Protein AF-A0AA37VFP0-F1 (afdb_monomer_lite)

Structure (mmCIF, N/CA/C/O backbone):
data_AF-A0AA37VFP0-F1
#
_entry.id   AF-A0AA37VFP0-F1
#
loop_
_atom_site.group_PDB
_atom_site.id
_atom_site.type_symbol
_atom_site.label_atom_id
_atom_site.label_alt_id
_atom_site.label_comp_id
_atom_site.label_asym_id
_atom_site.label_entity_id
_atom_site.label_seq_id
_atom_site.pdbx_PDB_ins_code
_atom_site.Cartn_x
_atom_site.Cartn_y
_atom_site.Cartn_z
_atom_site.occupancy
_atom_site.B_iso_or_equiv
_atom_site.auth_seq_id
_atom_site.auth_comp_id
_atom_site.auth_asym_id
_atom_site.auth_atom_id
_atom_site.pdbx_PDB_model_num
ATOM 1 N N . MET A 1 1 ? -9.745 -0.193 -21.535 1.00 48.69 1 MET A N 1
ATOM 2 C CA . MET A 1 1 ? -9.669 0.159 -20.105 1.00 48.69 1 MET A CA 1
ATOM 3 C C . MET A 1 1 ? -9.419 1.648 -20.052 1.00 48.69 1 MET A C 1
ATOM 5 O O . MET A 1 1 ? -8.541 2.086 -20.784 1.00 48.69 1 MET A O 1
ATOM 9 N N . ALA A 1 2 ? -10.257 2.402 -19.340 1.00 57.19 2 ALA A N 1
ATOM 10 C CA . ALA A 1 2 ? -10.095 3.849 -19.204 1.00 57.19 2 ALA A CA 1
ATOM 11 C C . ALA A 1 2 ? -8.729 4.165 -18.578 1.00 57.19 2 ALA A C 1
ATOM 13 O O . ALA A 1 2 ? -8.226 3.367 -17.781 1.00 57.19 2 ALA A O 1
ATOM 14 N N . ASP A 1 3 ? -8.121 5.282 -18.972 1.00 53.62 3 ASP A N 1
ATOM 15 C CA . ASP A 1 3 ? -6.922 5.782 -18.304 1.00 53.62 3 ASP A CA 1
ATOM 16 C C . ASP A 1 3 ? -7.305 6.110 -16.845 1.00 53.62 3 ASP A C 1
ATOM 18 O O . ASP A 1 3 ? -8.312 6.794 -16.641 1.00 53.62 3 ASP A O 1
ATOM 22 N N . PRO A 1 4 ? -6.577 5.629 -15.816 1.00 60.34 4 PRO A N 1
ATOM 23 C CA . PRO A 1 4 ? -6.866 5.981 -14.423 1.00 60.34 4 PRO A CA 1
ATOM 24 C C . PRO A 1 4 ? -6.890 7.502 -14.173 1.00 60.34 4 PRO A C 1
ATOM 26 O O . PRO A 1 4 ? -7.488 7.945 -13.198 1.00 60.34 4 PRO A O 1
ATOM 29 N N . ALA A 1 5 ? -6.308 8.314 -15.065 1.00 62.50 5 ALA A N 1
ATOM 30 C CA . ALA A 1 5 ? -6.390 9.772 -15.014 1.00 62.50 5 ALA A CA 1
ATOM 31 C C . ALA A 1 5 ? -7.749 10.373 -15.453 1.00 62.50 5 ALA A C 1
ATOM 33 O O . ALA A 1 5 ? -7.976 11.559 -15.220 1.00 62.50 5 ALA A O 1
ATOM 34 N N . GLU A 1 6 ? -8.651 9.602 -16.075 1.00 74.00 6 GLU A N 1
ATOM 35 C CA . GLU A 1 6 ? -9.959 10.079 -16.572 1.00 74.00 6 GLU A CA 1
ATOM 36 C C . GLU A 1 6 ? -11.130 9.842 -15.598 1.00 74.00 6 GLU A C 1
ATOM 38 O O . GLU A 1 6 ? -12.264 10.232 -15.884 1.00 74.00 6 GLU A O 1
ATOM 43 N N . GLN A 1 7 ? -10.892 9.214 -14.443 1.00 71.69 7 GLN A N 1
ATOM 44 C CA . GLN A 1 7 ? -11.938 8.959 -13.448 1.00 71.69 7 GLN A CA 1
ATOM 45 C C . GLN A 1 7 ? -12.337 10.237 -12.704 1.00 71.69 7 GLN A C 1
ATOM 47 O O . GLN A 1 7 ? -11.482 11.045 -12.327 1.00 71.69 7 GLN A O 1
ATOM 52 N N . SER A 1 8 ? -13.634 10.415 -12.430 1.00 84.12 8 SER A N 1
ATOM 53 C CA . SER A 1 8 ? -14.077 11.545 -11.614 1.00 84.12 8 SER A CA 1
ATOM 54 C C . SER A 1 8 ? -13.510 11.424 -10.186 1.00 84.12 8 SER A C 1
ATOM 56 O O . SER A 1 8 ? -13.319 10.308 -9.697 1.00 84.12 8 SER A O 1
ATOM 58 N N . PRO A 1 9 ? -13.249 12.538 -9.474 1.00 82.06 9 PRO A N 1
ATOM 59 C CA . PRO A 1 9 ? -12.716 12.482 -8.108 1.00 82.06 9 PRO A CA 1
ATOM 60 C C . PRO A 1 9 ? -13.592 11.682 -7.133 1.00 82.06 9 PRO A C 1
ATOM 62 O O . PRO A 1 9 ? -13.091 11.128 -6.159 1.00 82.06 9 PRO A O 1
ATOM 65 N N . VAL A 1 10 ? -14.902 11.627 -7.393 1.00 84.88 10 VAL A N 1
ATOM 66 C CA . VAL A 1 10 ? -15.870 10.880 -6.581 1.00 84.88 10 VAL A CA 1
ATOM 67 C C . VAL A 1 10 ? -15.714 9.377 -6.799 1.00 84.88 10 VAL A C 1
ATOM 69 O O . VAL A 1 10 ? -15.695 8.627 -5.826 1.00 84.88 10 VAL A O 1
ATOM 72 N N . ASP A 1 11 ? -15.540 8.945 -8.049 1.00 84.38 11 ASP A N 1
ATOM 73 C CA . ASP A 1 11 ? -15.334 7.529 -8.375 1.00 84.38 11 ASP A CA 1
ATOM 74 C C . ASP A 1 11 ? -13.999 7.030 -7.805 1.00 84.38 11 ASP A C 1
ATOM 76 O O . ASP A 1 11 ? -13.949 5.972 -7.186 1.00 84.38 11 ASP A O 1
ATOM 80 N N . GLN A 1 12 ? -12.941 7.846 -7.892 1.00 85.62 12 GLN A N 1
ATOM 81 C CA . GLN A 1 12 ? -11.637 7.530 -7.295 1.00 85.62 12 GLN A CA 1
ATOM 82 C C . GLN A 1 12 ? -11.714 7.361 -5.772 1.00 85.62 12 GLN A C 1
ATOM 84 O O . GLN A 1 12 ? -11.079 6.469 -5.210 1.00 85.62 12 GLN A O 1
ATOM 89 N N . ALA A 1 13 ? -12.489 8.210 -5.091 1.00 89.44 13 ALA A N 1
ATOM 90 C CA . ALA A 1 13 ? -12.685 8.098 -3.651 1.00 89.44 13 ALA A CA 1
ATOM 91 C C . ALA A 1 13 ? -13.460 6.822 -3.283 1.00 89.44 13 ALA A C 1
ATOM 93 O O . ALA A 1 13 ? -13.089 6.139 -2.332 1.00 89.44 13 ALA A O 1
ATOM 94 N N . ALA A 1 14 ? -14.498 6.471 -4.047 1.00 92.44 14 ALA A N 1
ATOM 95 C CA . ALA A 1 14 ? -15.268 5.249 -3.825 1.00 92.44 14 ALA A CA 1
ATOM 96 C C . ALA A 1 14 ? -14.426 3.982 -4.056 1.00 92.44 14 ALA A C 1
ATOM 98 O O . ALA A 1 14 ? -14.471 3.056 -3.244 1.00 92.44 14 ALA A O 1
ATOM 99 N N . ASP A 1 15 ? -13.618 3.964 -5.118 1.00 93.88 15 ASP A N 1
ATOM 100 C CA . ASP A 1 15 ? -12.703 2.862 -5.421 1.00 93.88 15 ASP A CA 1
ATOM 101 C C . ASP A 1 15 ? -11.639 2.705 -4.325 1.00 93.88 15 ASP A C 1
ATOM 103 O O . ASP A 1 15 ? -11.331 1.585 -3.903 1.00 93.88 15 ASP A O 1
ATOM 107 N N . LEU A 1 16 ? -11.114 3.824 -3.813 1.00 94.56 16 LEU A N 1
ATOM 108 C CA . LEU A 1 16 ? -10.168 3.818 -2.702 1.00 94.56 16 LEU A CA 1
ATOM 109 C C . LEU A 1 16 ? -10.797 3.244 -1.428 1.00 94.56 16 LEU A C 1
ATOM 111 O O . LEU A 1 16 ? -10.202 2.367 -0.806 1.00 94.56 16 LEU A O 1
ATOM 115 N N . GLU A 1 17 ? -11.996 3.689 -1.054 1.00 96.44 17 GLU A N 1
ATOM 116 C CA . GLU A 1 17 ? -12.708 3.172 0.123 1.00 96.44 17 GLU A CA 1
ATOM 117 C C . GLU A 1 17 ? -12.990 1.665 0.001 1.00 96.44 17 GLU A C 1
ATOM 119 O O . GLU A 1 17 ? -12.786 0.902 0.950 1.00 96.44 17 GLU A O 1
ATOM 124 N N . ALA A 1 18 ? -13.374 1.198 -1.191 1.00 97.19 18 ALA A N 1
ATOM 125 C CA . ALA A 1 18 ? -13.565 -0.225 -1.453 1.00 97.19 18 ALA A CA 1
ATOM 126 C C . ALA A 1 18 ? -12.256 -1.023 -1.307 1.00 97.19 18 ALA A C 1
ATOM 128 O O . ALA A 1 18 ? -12.260 -2.116 -0.733 1.00 97.19 18 ALA A O 1
ATOM 129 N N . ALA A 1 19 ? -11.131 -0.487 -1.787 1.00 96.69 19 ALA A N 1
ATOM 130 C CA . ALA A 1 19 ? -9.819 -1.116 -1.644 1.00 96.69 19 ALA A CA 1
ATOM 131 C C . ALA A 1 19 ? -9.344 -1.153 -0.181 1.00 96.69 19 ALA A C 1
ATOM 133 O O . ALA A 1 19 ? -8.777 -2.154 0.263 1.00 96.69 19 ALA A O 1
ATOM 134 N N . VAL A 1 20 ? -9.614 -0.095 0.592 1.00 97.69 20 VAL A N 1
ATOM 135 C CA . VAL A 1 20 ? -9.322 -0.046 2.033 1.00 97.69 20 VAL A CA 1
ATOM 136 C C . VAL A 1 20 ? -10.097 -1.133 2.774 1.00 97.69 20 VAL A C 1
ATOM 138 O O . VAL A 1 20 ? -9.501 -1.888 3.546 1.00 97.69 20 VAL A O 1
ATOM 141 N N . ALA A 1 21 ? -11.399 -1.266 2.506 1.00 98.00 21 ALA A N 1
ATOM 142 C CA . ALA A 1 21 ? -12.228 -2.300 3.122 1.00 98.00 21 ALA A CA 1
ATOM 143 C C . ALA A 1 21 ? -11.692 -3.713 2.830 1.00 98.00 21 ALA A C 1
ATOM 145 O O . ALA A 1 21 ? -11.547 -4.518 3.750 1.00 98.00 21 ALA A O 1
ATOM 146 N N . GLN A 1 22 ? -11.311 -3.985 1.579 1.00 97.88 22 GLN A N 1
ATOM 147 C CA . GLN A 1 22 ? -10.723 -5.269 1.177 1.00 97.88 22 GLN A CA 1
ATOM 148 C C . GLN A 1 22 ? -9.389 -5.552 1.881 1.00 97.88 22 GLN A C 1
ATOM 150 O O . GLN A 1 22 ? -9.145 -6.676 2.318 1.00 97.88 22 GLN A O 1
ATOM 155 N N . ALA A 1 23 ? -8.523 -4.545 2.029 1.00 97.88 23 ALA A N 1
ATOM 156 C CA . ALA A 1 23 ? -7.242 -4.707 2.714 1.00 97.88 23 ALA A CA 1
ATOM 157 C C . ALA A 1 23 ? -7.421 -5.038 4.207 1.00 97.88 23 ALA A C 1
ATOM 159 O O . ALA A 1 23 ? -6.698 -5.876 4.752 1.00 97.88 23 ALA A O 1
ATOM 160 N N . ILE A 1 24 ? -8.401 -4.405 4.858 1.00 98.62 24 ILE A N 1
ATOM 161 C CA . ILE A 1 24 ? -8.762 -4.684 6.253 1.00 98.62 24 ILE A CA 1
ATOM 162 C C . ILE A 1 24 ? -9.342 -6.097 6.383 1.00 98.62 24 ILE A C 1
ATOM 164 O O . ILE A 1 24 ? -8.924 -6.848 7.266 1.00 98.62 24 ILE A O 1
ATOM 168 N N . GLU A 1 25 ? -10.254 -6.489 5.491 1.00 98.50 25 GLU A N 1
ATOM 169 C CA . GLU A 1 25 ? -10.848 -7.831 5.473 1.00 98.50 25 GLU A CA 1
ATOM 170 C C . GLU A 1 25 ? -9.780 -8.921 5.297 1.00 98.50 25 GLU A C 1
ATOM 172 O O . GLU A 1 25 ? -9.744 -9.883 6.067 1.00 98.50 25 GLU A O 1
ATOM 177 N N . ALA A 1 26 ? -8.840 -8.731 4.367 1.00 97.62 26 ALA A N 1
ATOM 178 C CA . ALA A 1 26 ? -7.722 -9.648 4.143 1.00 97.62 26 ALA A CA 1
ATOM 179 C C . ALA A 1 26 ? -6.810 -9.811 5.375 1.00 97.62 26 ALA A C 1
ATOM 181 O O . ALA A 1 26 ? -6.136 -10.832 5.517 1.00 97.62 26 ALA A O 1
ATOM 182 N N . CYS A 1 27 ? -6.809 -8.831 6.284 1.00 98.31 27 CYS A N 1
ATOM 183 C CA . CYS A 1 27 ? -6.072 -8.867 7.549 1.00 98.31 27 CYS A CA 1
ATOM 184 C C . CYS A 1 27 ? -6.944 -9.294 8.742 1.00 98.31 27 CYS A C 1
ATOM 186 O O . CYS A 1 27 ? -6.594 -9.031 9.892 1.00 98.31 27 CYS A O 1
ATOM 188 N N . GLY A 1 28 ? -8.082 -9.946 8.490 1.00 97.88 28 GLY A N 1
ATOM 189 C CA . GLY A 1 28 ? -8.972 -10.455 9.534 1.00 97.88 28 GLY A CA 1
ATOM 190 C C . GLY A 1 28 ? -9.755 -9.363 10.263 1.00 97.88 28 GLY A C 1
ATOM 191 O O . GLY A 1 28 ? -10.177 -9.569 11.398 1.00 97.88 28 GLY A O 1
ATOM 192 N N . GLY A 1 29 ? -9.931 -8.197 9.638 1.00 98.06 29 GLY A N 1
ATOM 193 C CA . GLY A 1 29 ? -10.641 -7.067 10.230 1.00 98.06 29 GLY A CA 1
ATOM 194 C C . GLY A 1 29 ? -9.785 -6.173 11.131 1.00 98.06 29 GLY A C 1
ATOM 195 O O . GLY A 1 29 ? -10.324 -5.231 11.707 1.00 98.06 29 GLY A O 1
ATOM 196 N N . ASP A 1 30 ? -8.477 -6.430 11.264 1.00 98.19 30 ASP A N 1
ATOM 197 C CA . ASP A 1 30 ? -7.574 -5.582 12.050 1.00 98.19 30 ASP A CA 1
ATOM 198 C C . ASP A 1 30 ? -6.930 -4.487 11.171 1.00 98.19 30 ASP A C 1
ATOM 200 O O . ASP A 1 30 ? -6.031 -4.777 10.369 1.00 98.19 30 ASP A O 1
ATOM 204 N N . PRO A 1 31 ? -7.322 -3.207 11.329 1.00 98.06 31 PRO A N 1
ATOM 205 C CA . PRO A 1 31 ? -6.739 -2.112 10.563 1.00 98.06 31 PRO A CA 1
ATOM 206 C C . PRO A 1 31 ? -5.259 -1.869 10.898 1.00 98.06 31 PRO A C 1
ATOM 208 O O . PRO A 1 31 ? -4.503 -1.428 10.033 1.00 98.06 31 PRO A O 1
ATOM 211 N N . VAL A 1 32 ? -4.800 -2.183 12.116 1.00 98.38 32 VAL A N 1
ATOM 212 C CA . VAL A 1 32 ? -3.381 -2.046 12.484 1.00 98.38 32 VAL A CA 1
ATOM 213 C C . VAL A 1 32 ? -2.548 -3.108 11.767 1.00 98.38 32 VAL A C 1
ATOM 215 O O . VAL A 1 32 ? -1.464 -2.800 11.263 1.00 98.38 32 VAL A O 1
ATOM 218 N N . ALA A 1 33 ? -3.051 -4.342 11.673 1.00 98.44 33 ALA A N 1
ATOM 219 C CA . ALA A 1 33 ? -2.429 -5.390 10.868 1.00 98.44 33 ALA A CA 1
ATOM 220 C C . ALA A 1 33 ? -2.405 -5.026 9.374 1.00 98.44 33 ALA A C 1
ATOM 222 O O . ALA A 1 33 ? -1.361 -5.186 8.738 1.00 98.44 33 ALA A O 1
ATOM 223 N N . ALA A 1 34 ? -3.492 -4.461 8.839 1.00 98.50 34 ALA A N 1
ATOM 224 C CA . ALA A 1 34 ? -3.554 -3.999 7.452 1.00 98.50 34 ALA A CA 1
ATOM 225 C C . ALA A 1 34 ? -2.501 -2.926 7.146 1.00 98.50 34 ALA A C 1
ATOM 227 O O . ALA A 1 34 ? -1.741 -3.064 6.188 1.00 98.50 34 ALA A O 1
ATOM 228 N N . VAL A 1 35 ? -2.369 -1.907 8.001 1.00 98.44 35 VAL A N 1
ATOM 229 C CA . VAL A 1 35 ? -1.343 -0.861 7.838 1.00 98.44 35 VAL A CA 1
ATOM 230 C C . VAL A 1 35 ? 0.071 -1.440 7.924 1.00 98.44 35 VAL A C 1
ATOM 232 O O . VAL A 1 35 ? 0.925 -1.098 7.108 1.00 98.44 35 VAL A O 1
ATOM 235 N N . ARG A 1 36 ? 0.338 -2.355 8.865 1.00 98.56 36 ARG A N 1
ATOM 236 C CA . ARG A 1 36 ? 1.645 -3.031 8.953 1.00 98.56 36 ARG A CA 1
ATOM 237 C C . ARG A 1 36 ? 1.960 -3.821 7.683 1.00 98.56 36 ARG A C 1
ATOM 239 O O . ARG A 1 36 ? 3.080 -3.731 7.184 1.00 98.56 36 ARG A O 1
ATOM 246 N N . SER A 1 37 ? 0.980 -4.554 7.156 1.00 98.06 37 SER A N 1
ATOM 247 C CA . SER A 1 37 ? 1.105 -5.303 5.902 1.00 98.06 37 SER A CA 1
ATOM 248 C C . SER A 1 37 ? 1.407 -4.373 4.724 1.00 98.06 37 SER A C 1
ATOM 250 O O . SER A 1 37 ? 2.360 -4.609 3.982 1.00 98.06 37 SER A O 1
ATOM 252 N N . LEU A 1 38 ? 0.674 -3.261 4.605 1.00 97.38 38 LEU A N 1
ATOM 253 C CA . LEU A 1 38 ? 0.894 -2.247 3.570 1.00 97.38 38 LEU A CA 1
ATOM 254 C C . LEU A 1 38 ? 2.304 -1.650 3.627 1.00 97.38 38 LEU A C 1
ATOM 256 O O . LEU A 1 38 ? 2.933 -1.501 2.584 1.00 97.38 38 LEU A O 1
ATOM 260 N N . ILE A 1 39 ? 2.832 -1.356 4.820 1.00 98.25 39 ILE A N 1
ATOM 261 C CA . ILE A 1 39 ? 4.203 -0.844 4.978 1.00 98.25 39 ILE A CA 1
ATOM 262 C C . ILE A 1 39 ? 5.225 -1.862 4.456 1.00 98.25 39 ILE A C 1
ATOM 264 O O . ILE A 1 39 ? 6.109 -1.499 3.681 1.00 98.25 39 ILE A O 1
ATOM 268 N N . VAL A 1 40 ? 5.089 -3.136 4.840 1.00 98.12 40 VAL A N 1
ATOM 269 C CA . VAL A 1 40 ? 5.988 -4.207 4.378 1.00 98.12 40 VAL A CA 1
ATOM 270 C C . VAL A 1 40 ? 5.905 -4.374 2.860 1.00 98.12 40 VAL A C 1
ATOM 272 O O . VAL A 1 40 ? 6.940 -4.405 2.194 1.00 98.12 40 VAL A O 1
ATOM 275 N N .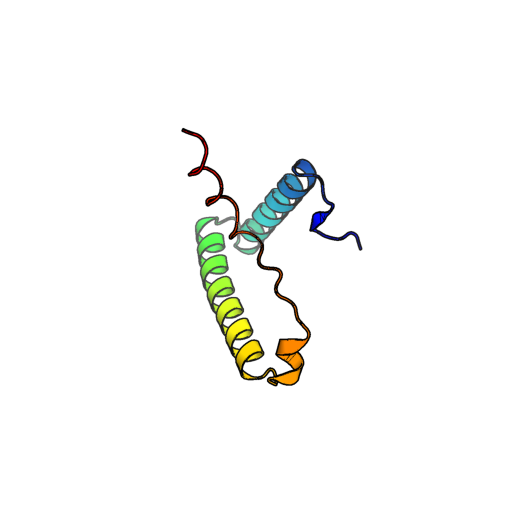 MET A 1 41 ? 4.694 -4.432 2.300 1.00 97.25 41 MET A N 1
ATOM 276 C CA . MET A 1 41 ? 4.486 -4.551 0.855 1.00 97.25 41 MET A CA 1
ATOM 277 C C . MET A 1 41 ? 5.044 -3.346 0.094 1.00 97.25 41 MET A C 1
ATOM 279 O O . MET A 1 41 ? 5.672 -3.532 -0.945 1.00 97.25 41 MET A O 1
ATOM 283 N N . ASN A 1 42 ? 4.887 -2.126 0.616 1.00 97.38 42 ASN A N 1
ATOM 284 C CA . ASN A 1 42 ? 5.452 -0.939 -0.019 1.00 97.38 42 ASN A CA 1
ATOM 285 C C . ASN A 1 42 ? 6.986 -1.017 -0.079 1.00 97.38 42 ASN A C 1
ATOM 287 O O . ASN A 1 42 ? 7.569 -0.841 -1.145 1.00 97.38 42 ASN A O 1
ATOM 2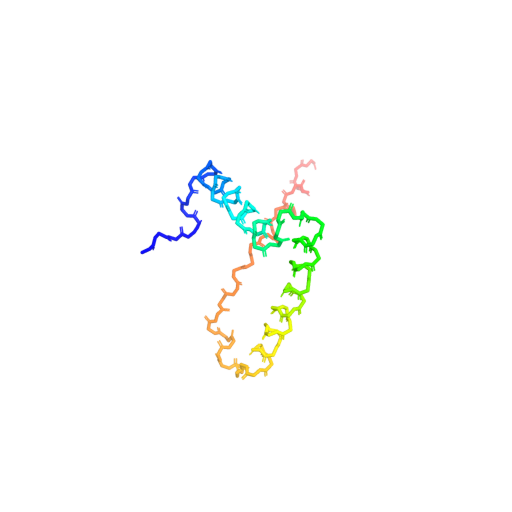91 N N . SER A 1 43 ? 7.647 -1.397 1.021 1.00 97.81 43 SER A N 1
ATOM 292 C CA . SER A 1 43 ? 9.103 -1.604 1.021 1.00 97.81 43 SER A CA 1
ATOM 293 C C . SER A 1 43 ? 9.556 -2.693 0.036 1.00 97.81 43 SER A C 1
ATOM 295 O O . SER A 1 43 ? 10.638 -2.592 -0.545 1.00 97.81 43 SER A O 1
ATOM 297 N N . MET A 1 44 ? 8.745 -3.735 -0.181 1.00 97.81 44 MET A N 1
ATOM 298 C CA . MET A 1 44 ? 9.023 -4.755 -1.198 1.00 97.81 44 MET A CA 1
ATOM 299 C C . MET A 1 44 ? 8.908 -4.189 -2.617 1.00 97.81 44 MET A C 1
ATOM 301 O O . MET A 1 44 ? 9.825 -4.378 -3.415 1.00 97.81 44 MET A O 1
ATOM 305 N N . LEU A 1 45 ? 7.835 -3.450 -2.913 1.00 97.44 45 LEU A N 1
ATOM 306 C CA . LEU A 1 45 ? 7.617 -2.823 -4.220 1.00 97.44 45 LEU A CA 1
ATOM 307 C C . LEU A 1 45 ? 8.708 -1.804 -4.557 1.00 97.44 45 LEU A C 1
ATOM 309 O O . LEU A 1 45 ? 9.217 -1.796 -5.676 1.00 97.44 45 LEU A O 1
ATOM 313 N N . GLU A 1 46 ? 9.120 -0.978 -3.595 1.00 96.75 46 GLU A N 1
ATOM 314 C CA . GLU A 1 46 ? 10.229 -0.030 -3.759 1.00 96.75 46 GLU A CA 1
ATOM 315 C C . GLU A 1 46 ? 11.538 -0.748 -4.118 1.00 96.75 46 GLU A C 1
ATOM 317 O O . GLU A 1 46 ? 12.300 -0.289 -4.976 1.00 96.75 46 GLU A O 1
ATOM 322 N N . ARG A 1 47 ? 11.784 -1.916 -3.513 1.00 97.56 47 ARG A N 1
ATOM 323 C CA . ARG A 1 47 ? 12.959 -2.734 -3.817 1.00 97.56 47 ARG A CA 1
ATOM 324 C C . ARG A 1 47 ? 12.879 -3.385 -5.195 1.00 97.56 47 ARG A C 1
ATOM 326 O O . ARG A 1 47 ? 13.865 -3.359 -5.928 1.00 97.56 47 ARG A O 1
ATOM 333 N N . GLU A 1 48 ? 11.727 -3.931 -5.570 1.00 96.44 48 GLU A N 1
ATOM 334 C CA . GLU A 1 48 ? 11.507 -4.478 -6.914 1.00 96.44 48 GLU A CA 1
ATOM 335 C C . GLU A 1 48 ? 11.669 -3.399 -7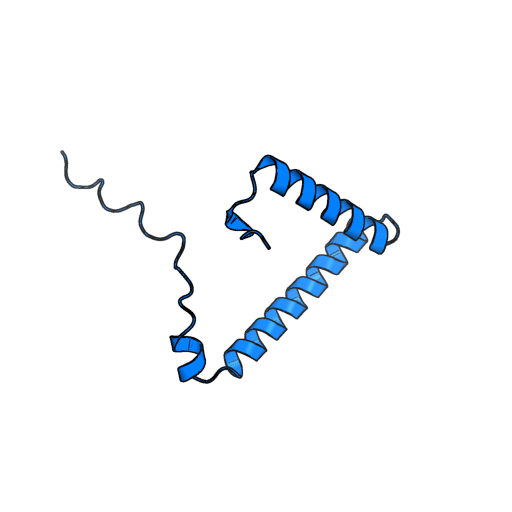.989 1.00 96.44 48 GLU A C 1
ATOM 337 O O . GLU A 1 48 ? 12.309 -3.629 -9.016 1.00 96.44 48 GLU A O 1
ATOM 342 N N . LEU A 1 49 ? 11.156 -2.196 -7.730 1.00 94.81 49 LEU A N 1
ATOM 343 C CA . LEU A 1 49 ? 11.317 -1.040 -8.601 1.00 94.81 49 LEU A CA 1
ATOM 344 C C . LEU A 1 49 ? 12.802 -0.692 -8.786 1.00 94.81 49 LEU A C 1
ATOM 346 O O . LEU A 1 49 ? 13.257 -0.522 -9.919 1.00 94.81 49 LEU A O 1
ATOM 350 N N . ALA A 1 50 ? 13.566 -0.619 -7.692 1.00 92.12 50 ALA A N 1
ATOM 351 C CA . ALA A 1 50 ? 15.005 -0.366 -7.738 1.00 92.12 50 ALA A CA 1
ATOM 352 C C . ALA A 1 50 ? 15.748 -1.445 -8.546 1.00 92.12 50 ALA A C 1
ATOM 354 O O . ALA A 1 50 ? 16.579 -1.119 -9.398 1.00 92.12 50 ALA A O 1
ATOM 355 N N . ASP A 1 51 ? 15.399 -2.716 -8.347 1.00 92.44 51 ASP A N 1
ATOM 356 C CA . ASP A 1 51 ? 15.970 -3.843 -9.086 1.00 92.44 51 ASP A CA 1
ATOM 357 C C . ASP A 1 51 ? 15.654 -3.768 -10.586 1.00 92.44 51 ASP A C 1
ATOM 359 O O . ASP A 1 51 ? 16.529 -4.017 -11.422 1.00 92.44 51 ASP A O 1
ATOM 363 N N . VAL A 1 52 ? 14.417 -3.415 -10.947 1.00 92.75 52 VAL A N 1
ATOM 364 C CA . VAL A 1 52 ? 14.004 -3.219 -12.343 1.00 92.75 52 VAL A CA 1
ATOM 365 C C . VAL A 1 52 ? 14.787 -2.072 -12.974 1.00 92.75 52 VAL A C 1
ATOM 367 O O . VAL A 1 52 ? 15.304 -2.231 -14.081 1.00 92.75 52 VAL A O 1
ATOM 370 N N . TYR A 1 53 ? 14.933 -0.941 -12.281 1.00 88.50 53 TYR A N 1
ATOM 371 C CA . TYR A 1 53 ? 15.718 0.189 -12.780 1.00 88.50 53 TYR A CA 1
ATOM 372 C C . TYR A 1 53 ? 17.199 -0.153 -12.954 1.00 88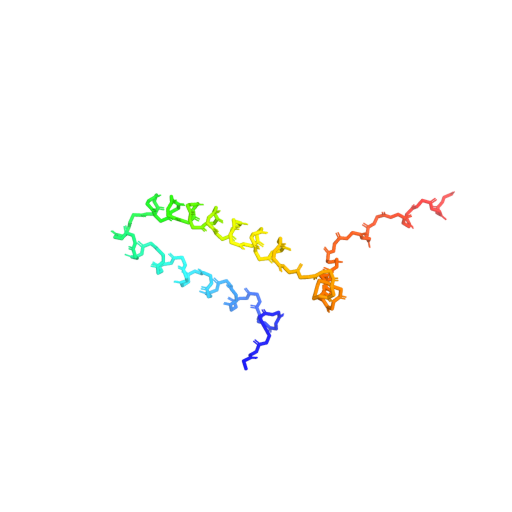.50 53 TYR A C 1
ATOM 374 O O . TYR A 1 53 ? 17.798 0.256 -13.947 1.00 88.50 53 TYR A O 1
ATOM 382 N N . ALA A 1 54 ? 17.780 -0.936 -12.042 1.00 8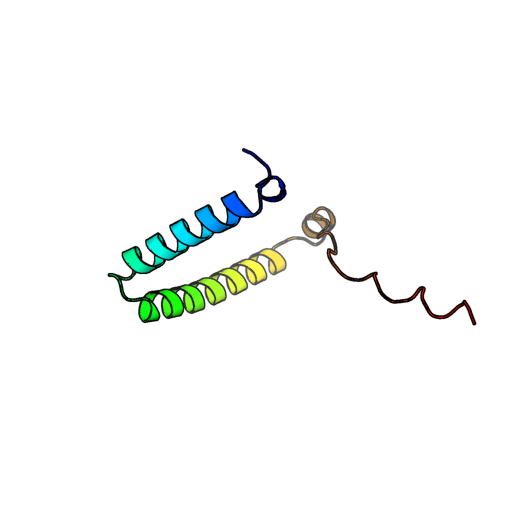7.19 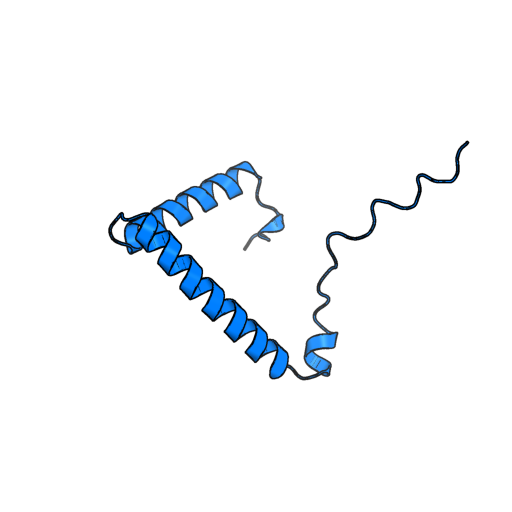54 ALA A N 1
ATOM 383 C CA . ALA A 1 54 ? 19.168 -1.378 -12.141 1.00 87.19 54 ALA A CA 1
ATOM 384 C C . ALA A 1 54 ? 19.402 -2.338 -13.322 1.00 87.19 54 ALA A C 1
ATOM 386 O O . ALA A 1 54 ? 20.460 -2.304 -13.952 1.00 87.19 54 ALA A O 1
ATOM 387 N N . LYS A 1 55 ? 18.417 -3.190 -13.634 1.00 86.00 55 LYS A N 1
ATOM 388 C CA . LYS A 1 55 ? 18.477 -4.171 -14.734 1.00 86.00 55 LYS A CA 1
ATOM 389 C C . LYS A 1 55 ? 18.074 -3.583 -16.088 1.00 86.00 55 LYS A C 1
ATOM 391 O O . LYS A 1 55 ? 18.390 -4.160 -17.129 1.00 86.00 55 LYS A O 1
ATOM 396 N N . ALA A 1 56 ? 17.384 -2.448 -16.101 1.00 84.06 56 ALA A N 1
ATOM 397 C CA . ALA A 1 56 ? 17.020 -1.762 -17.327 1.00 84.06 56 ALA A CA 1
ATOM 398 C C . ALA A 1 56 ? 18.268 -1.199 -18.028 1.00 84.06 56 ALA A C 1
ATOM 400 O O . ALA A 1 56 ? 19.042 -0.428 -17.461 1.00 84.06 56 ALA A O 1
ATOM 401 N N . SER A 1 57 ? 18.463 -1.552 -19.302 1.00 71.38 57 SER A N 1
ATOM 402 C CA . SER A 1 57 ? 19.550 -0.976 -20.097 1.00 71.38 57 SER A CA 1
ATOM 403 C C . SER A 1 57 ? 19.365 0.540 -20.252 1.00 71.38 57 SER A C 1
ATOM 405 O O . SER A 1 57 ? 18.242 1.054 -20.296 1.00 71.38 57 SER A O 1
ATOM 407 N N . ARG A 1 58 ? 20.471 1.277 -20.430 1.00 60.75 58 ARG A N 1
ATOM 408 C CA . ARG A 1 58 ? 20.440 2.735 -20.684 1.00 60.75 58 ARG A CA 1
ATOM 409 C C . ARG A 1 58 ? 19.568 3.109 -21.897 1.00 60.75 58 ARG A C 1
ATOM 411 O O . ARG A 1 58 ? 19.104 4.242 -21.975 1.00 60.75 58 ARG A O 1
ATOM 418 N N . GLY A 1 59 ? 19.348 2.178 -22.832 1.00 64.38 59 GLY A N 1
ATOM 419 C CA . GLY A 1 59 ? 18.453 2.345 -23.981 1.00 64.38 59 GLY A CA 1
ATOM 420 C C . GLY A 1 59 ? 16.966 2.225 -23.627 1.00 64.38 59 GLY A C 1
ATOM 421 O O . GLY A 1 59 ? 16.175 3.039 -24.092 1.00 64.38 59 GLY A O 1
ATOM 422 N N . TYR A 1 60 ? 16.591 1.281 -22.756 1.00 65.75 60 TYR A N 1
ATOM 423 C CA . TYR A 1 60 ? 15.207 1.093 -22.295 1.00 65.75 60 TYR A CA 1
ATOM 424 C C . TYR A 1 60 ? 14.719 2.274 -21.438 1.00 65.75 60 TYR A C 1
ATOM 426 O O . TYR A 1 60 ? 13.601 2.757 -21.610 1.00 65.75 60 TYR A O 1
ATOM 434 N N . LEU A 1 61 ? 15.594 2.822 -20.586 1.00 60.50 61 LEU A N 1
ATOM 435 C CA . LEU A 1 61 ? 15.276 3.983 -19.742 1.00 60.50 61 LEU A CA 1
ATOM 436 C C . LEU A 1 61 ? 15.093 5.291 -20.531 1.00 60.50 61 LEU A C 1
ATOM 438 O O . LEU A 1 61 ? 14.352 6.165 -20.093 1.00 60.50 61 LEU A O 1
ATOM 442 N N . ARG A 1 62 ? 15.713 5.435 -21.713 1.00 63.69 62 ARG A N 1
ATOM 443 C CA . ARG A 1 62 ? 15.569 6.640 -22.560 1.00 63.69 62 ARG A CA 1
ATOM 444 C C . ARG A 1 62 ? 14.196 6.760 -23.231 1.00 63.69 62 ARG A C 1
ATOM 446 O O . ARG A 1 62 ? 13.831 7.864 -23.626 1.00 63.69 62 ARG A O 1
ATOM 453 N N . GLY A 1 63 ? 13.449 5.661 -23.374 1.00 60.66 63 GLY A N 1
ATOM 454 C CA . GLY A 1 63 ? 12.123 5.650 -24.008 1.00 60.66 63 GLY A CA 1
ATOM 455 C C . GLY A 1 63 ? 10.966 5.987 -23.062 1.00 60.66 63 GLY A C 1
ATOM 456 O O . GLY A 1 63 ? 9.919 6.448 -23.514 1.00 60.66 63 GLY A O 1
ATOM 457 N N . ARG A 1 64 ? 11.149 5.805 -21.747 1.00 60.34 64 ARG A N 1
ATOM 458 C CA . ARG A 1 64 ? 10.117 6.078 -20.741 1.00 60.34 64 ARG A CA 1
ATOM 459 C C . ARG A 1 64 ? 10.292 7.501 -20.218 1.00 60.34 64 ARG A C 1
ATOM 461 O O . ARG A 1 64 ? 10.999 7.738 -19.246 1.00 60.34 64 ARG A O 1
ATOM 468 N N . LYS A 1 65 ? 9.662 8.468 -20.891 1.00 53.97 65 LYS A N 1
ATOM 469 C CA . LYS A 1 65 ? 9.520 9.832 -20.367 1.00 53.97 65 LYS A CA 1
ATOM 470 C C . LYS A 1 65 ? 8.707 9.752 -19.073 1.00 53.97 65 LYS A C 1
ATOM 472 O O . LYS A 1 65 ? 7.486 9.667 -19.125 1.00 53.97 65 LYS A O 1
ATOM 477 N N . VAL A 1 66 ? 9.372 9.750 -17.920 1.00 53.12 66 VAL A N 1
ATOM 478 C CA . VAL A 1 66 ? 8.716 10.118 -16.663 1.00 53.12 66 VAL A CA 1
ATOM 479 C C . VAL A 1 66 ? 8.358 11.588 -16.841 1.00 53.12 66 VAL A C 1
ATOM 481 O O . VAL A 1 66 ? 9.248 12.435 -16.896 1.00 53.12 66 VAL A O 1
ATOM 484 N N . SER A 1 67 ? 7.082 11.884 -17.080 1.00 49.03 67 SER A N 1
ATOM 485 C CA . SER A 1 67 ? 6.610 13.263 -17.137 1.00 49.03 67 SER A CA 1
ATOM 486 C C . SER A 1 67 ? 6.925 13.909 -15.789 1.00 49.03 67 SER A C 1
ATOM 488 O O . SER A 1 67 ? 6.449 13.397 -14.772 1.00 49.03 67 SER A O 1
ATOM 490 N N . PRO A 1 68 ? 7.715 14.995 -15.739 1.00 45.22 68 PRO A N 1
ATOM 491 C CA . PRO A 1 68 ? 7.873 15.754 -14.516 1.00 45.22 68 PRO A CA 1
ATOM 492 C C . PRO A 1 68 ? 6.561 16.507 -14.294 1.00 45.22 68 PRO A C 1
ATOM 494 O O . PRO A 1 68 ? 6.390 17.641 -14.736 1.00 45.22 68 PRO A O 1
ATOM 497 N N . ALA A 1 69 ? 5.589 15.849 -13.670 1.00 56.72 69 ALA A N 1
ATOM 498 C CA . ALA A 1 69 ? 4.519 16.573 -13.022 1.00 56.72 69 ALA A CA 1
ATOM 499 C C . ALA A 1 69 ? 5.148 17.267 -11.807 1.00 56.72 69 ALA A C 1
ATOM 501 O O . ALA A 1 69 ? 5.735 16.604 -10.959 1.00 56.72 69 ALA A O 1
ATOM 502 N N . GLN A 1 70 ? 4.987 18.593 -11.761 1.00 54.78 70 GLN A N 1
ATOM 503 C CA . GLN A 1 70 ? 5.236 19.482 -10.618 1.00 54.78 70 GLN A CA 1
ATOM 504 C C . GLN A 1 70 ? 6.688 19.965 -10.449 1.00 54.78 70 GLN A C 1
ATOM 506 O O . GLN A 1 70 ? 7.502 19.401 -9.729 1.00 54.78 70 GLN A O 1
ATOM 511 N N . GLY A 1 71 ? 6.993 21.090 -11.102 1.00 45.84 71 GLY A N 1
ATOM 512 C CA . GLY A 1 71 ? 8.245 21.822 -10.903 1.00 45.84 71 GLY A CA 1
ATOM 513 C C . GLY A 1 71 ? 8.392 23.056 -11.792 1.00 45.84 71 GLY A C 1
ATOM 514 O O . GLY A 1 71 ? 9.472 23.284 -12.321 1.00 45.84 71 GLY A O 1
ATOM 515 N N . LYS A 1 72 ? 7.310 23.809 -12.038 1.00 42.66 72 LYS A N 1
ATOM 516 C CA . LYS A 1 72 ? 7.361 25.145 -12.663 1.00 42.66 72 LYS A CA 1
ATOM 517 C C . LYS A 1 72 ? 6.034 25.883 -12.451 1.00 42.66 72 LYS A C 1
ATOM 519 O O . LYS A 1 72 ? 5.224 26.014 -13.357 1.00 42.66 72 LYS A O 1
ATOM 524 N N . LEU A 1 73 ? 5.800 26.324 -11.219 1.00 48.03 73 LEU A N 1
ATOM 525 C CA . LEU A 1 73 ? 4.836 27.385 -10.923 1.00 48.03 73 LEU A CA 1
ATOM 526 C C . LEU A 1 73 ? 5.340 28.183 -9.716 1.00 48.03 73 LEU A C 1
ATOM 528 O O . LEU A 1 73 ? 4.798 28.089 -8.627 1.00 48.03 73 LEU A O 1
ATOM 532 N N . ALA A 1 74 ? 6.472 28.853 -9.894 1.00 50.94 74 ALA A N 1
ATOM 533 C CA . ALA A 1 74 ? 6.970 29.928 -9.036 1.00 50.94 74 ALA A CA 1
ATOM 534 C C . ALA A 1 74 ? 8.291 30.363 -9.661 1.00 50.94 74 ALA A C 1
ATOM 536 O O . ALA A 1 74 ? 9.271 29.647 -9.502 1.00 50.94 74 ALA A O 1
ATOM 537 N N . LEU A 1 75 ? 8.280 31.430 -10.463 1.00 52.28 75 LEU A N 1
ATOM 538 C CA . LEU A 1 75 ? 9.459 32.228 -10.854 1.00 52.28 75 LEU A CA 1
ATOM 539 C C . LEU A 1 75 ? 9.092 33.428 -11.755 1.00 52.28 75 LEU A C 1
ATOM 541 O O . LEU A 1 75 ? 9.985 34.194 -12.096 1.00 52.28 75 LEU A O 1
ATOM 545 N N . ASP A 1 76 ? 7.814 33.636 -12.101 1.00 46.62 76 ASP A N 1
ATOM 546 C CA . ASP A 1 76 ? 7.381 34.755 -12.960 1.00 46.62 76 ASP A CA 1
ATOM 547 C C . ASP A 1 76 ? 6.650 35.896 -12.210 1.00 46.62 76 ASP A C 1
ATOM 549 O O . ASP A 1 76 ? 6.014 36.724 -12.854 1.00 46.62 76 ASP A O 1
ATOM 553 N N . ASP A 1 77 ? 6.771 35.998 -10.878 1.00 52.56 77 ASP A N 1
ATOM 554 C CA . ASP A 1 77 ? 6.167 37.098 -10.088 1.00 52.56 77 ASP A CA 1
ATOM 555 C C . ASP A 1 77 ? 7.143 38.237 -9.704 1.00 52.56 77 ASP A C 1
ATOM 557 O O . ASP A 1 77 ? 6.751 39.184 -9.031 1.00 52.56 77 ASP A O 1
ATOM 561 N N . ASP A 1 78 ? 8.399 38.219 -10.169 1.00 50.75 78 ASP A N 1
ATOM 562 C CA . ASP A 1 78 ? 9.432 39.203 -9.770 1.00 50.75 78 ASP A CA 1
ATOM 563 C C . ASP A 1 78 ? 9.734 40.288 -10.828 1.00 50.75 78 ASP A C 1
ATOM 565 O O . ASP A 1 78 ? 10.851 40.806 -10.923 1.00 50.75 78 ASP A O 1
ATOM 569 N N . LYS A 1 79 ? 8.759 40.656 -11.675 1.00 48.66 79 LYS A N 1
ATOM 570 C CA . LYS A 1 79 ? 8.983 41.712 -12.686 1.00 48.66 79 LYS A CA 1
ATOM 571 C C . LYS A 1 79 ? 7.819 42.652 -12.996 1.00 48.66 79 LYS A C 1
ATOM 573 O O . LYS A 1 79 ? 7.732 43.151 -14.117 1.00 48.66 79 LYS A O 1
ATOM 578 N N . GLN A 1 80 ? 6.975 42.961 -12.014 1.00 48.06 80 GLN A N 1
ATOM 579 C CA . GLN A 1 80 ? 6.114 44.149 -12.078 1.00 48.06 80 GLN A CA 1
ATOM 580 C C . GLN A 1 80 ? 6.002 44.842 -10.714 1.00 48.06 80 GLN A C 1
ATOM 582 O O . GLN A 1 80 ? 5.038 44.650 -9.979 1.00 48.06 80 GLN A O 1
ATOM 587 N N . SER A 1 81 ? 6.989 45.674 -10.383 1.00 47.91 81 SER A N 1
ATOM 588 C CA . SER A 1 81 ? 6.846 46.857 -9.519 1.00 47.91 81 SER A CA 1
ATOM 589 C C . SER A 1 81 ? 7.960 47.844 -9.836 1.00 47.91 81 SER A C 1
ATOM 591 O O . SER A 1 81 ? 9.108 47.381 -10.021 1.00 47.91 81 SER A O 1
#

pLDDT: mean 79.28, std 20.09, range [42.66, 98.62]

Secondary structure (DSSP, 8-state):
---GGGS-HHHHHHHHHHHHHHHHHHTTT-HHHHHHHHHHHHHHHHHHHHHHHHHS-HHHHHH------S--SSSSSSS--

Radius of gyration: 19.72 Å; chains: 1; bounding box: 36×57×36 Å

Foldseek 3Di:
DDDPVPDDPVVVVVVVVVVLVVLCVVQVNDSVSSVVVVVVVVVVVVVVVVVCVVPDDPVNVVVDPPDPDDDDDDDPPPPDD

Sequence (81 aa):
MADPAEQSPVDQAADLEAAVAQAIEACGGDPVAAVRSLIVMNSMLERELADVYAKASRGYLRGRKVSPAQGKLALDDDKQS